Protein AF-A0A7S3L3C6-F1 (afdb_monomer_lite)

Radius of gyration: 17.9 Å; chains: 1; bounding box: 46×31×56 Å

Secondary structure (DSSP, 8-state):
---GGGGGGGT---S-SSTTSHHHHHHHHHHHHHHHHHHHHHHHHHHHTS---TTT-HHHHHHHHHHHHHHHHHHHHHHHHHH-GGGTTTHHHHHHHHHHHHHHHHHHGGGGGGHHHHHHHHH-HHHHTSHIIIIIHHHHHHHHHHHHTTSS-SSSTT--HHHHHHTT---

Foldseek 3Di:
DFQACVVVVVVHDHDHNAFPGPVVVVVQLVVLLVVLLVVLQVVLCVVVVHGDDCVPCVPSNLVSQLRSQLRSQLVSQLVSLVPRPVCPPNSVVSSVVSSVLSNQLSVQLSCLSVQLVVCCVPVNNVRCPDCCNPPVVSVVVSVCSSVCSVVPDDDPVSQDPVSCVVVVHDD

Organism: NCBI:txid265554

pLDDT: mean 76.96, std 12.01, range [41.25, 93.0]

Sequence (171 aa):
MDYGYFNQFLNRPVDQNWWGTRTQHIVGVAAALAVTDHTSQAIFTRALGKPLSFAAHPAAFVAHTFFFIFTGVALYCAHDAAYNPLHEGQRTKVLADNTYSSAVGSCTAWFEPYVAPTVARVAGTAAASSWLGSALLPATLAYSTVKGCGWNDWGKSGLNDHEMRMNGLPK

Structure (mmCIF, N/CA/C/O backbone):
data_AF-A0A7S3L3C6-F1
#
_entry.id   AF-A0A7S3L3C6-F1
#
loop_
_atom_site.group_PDB
_atom_site.id
_atom_site.type_symbol
_atom_site.label_atom_id
_atom_site.label_alt_id
_atom_site.label_comp_id
_atom_site.label_asym_id
_atom_site.label_entity_id
_atom_site.label_seq_id
_atom_site.pdbx_PDB_ins_code
_atom_site.Cartn_x
_atom_site.Cartn_y
_atom_site.Cartn_z
_atom_site.occupancy
_atom_site.B_iso_or_equiv
_atom_site.auth_seq_id
_atom_site.auth_comp_id
_atom_site.auth_asym_id
_atom_site.auth_atom_id
_atom_site.pdbx_PDB_model_num
ATOM 1 N N . MET A 1 1 ? -3.295 -4.885 -19.087 1.00 71.00 1 MET A N 1
ATOM 2 C CA . MET A 1 1 ? -2.506 -4.881 -17.844 1.00 71.00 1 MET A CA 1
ATOM 3 C C . MET A 1 1 ? -1.474 -5.981 -17.921 1.00 71.00 1 MET A C 1
ATOM 5 O O . MET A 1 1 ? -1.807 -7.064 -18.397 1.00 71.00 1 MET A O 1
ATOM 9 N N . ASP A 1 2 ? -0.244 -5.680 -17.528 1.00 78.25 2 ASP A N 1
ATOM 10 C CA . ASP A 1 2 ? 0.879 -6.610 -17.576 1.00 78.25 2 ASP A CA 1
ATOM 11 C C . ASP A 1 2 ? 1.069 -7.297 -16.223 1.00 78.25 2 ASP A C 1
ATOM 13 O O . ASP A 1 2 ? 1.560 -6.685 -15.277 1.00 78.25 2 ASP A O 1
ATOM 17 N N . TYR A 1 3 ? 0.669 -8.564 -16.116 1.00 81.00 3 TYR A N 1
ATOM 18 C CA . TYR A 1 3 ? 0.888 -9.368 -14.911 1.00 81.00 3 TYR A CA 1
ATOM 19 C C . TYR A 1 3 ? 2.210 -10.153 -14.951 1.00 81.00 3 TYR A C 1
ATOM 21 O O . TYR A 1 3 ? 2.430 -11.037 -14.117 1.00 81.00 3 TYR A O 1
ATOM 29 N N . GLY A 1 4 ? 3.100 -9.844 -15.897 1.00 86.06 4 GLY A N 1
ATOM 30 C CA . GLY A 1 4 ? 4.391 -10.500 -16.039 1.00 86.06 4 GLY A CA 1
ATOM 31 C C . GLY A 1 4 ? 4.242 -11.990 -16.295 1.00 86.06 4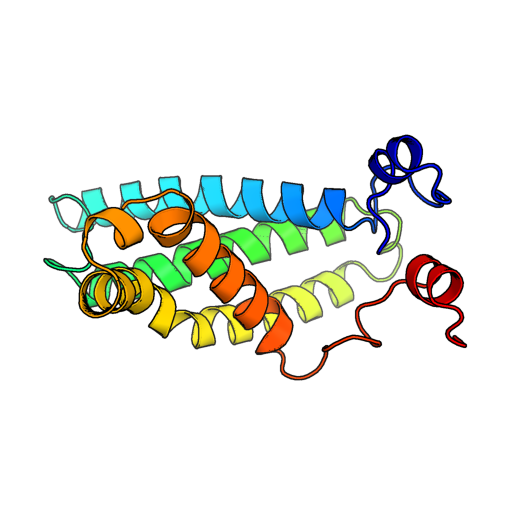 GLY A C 1
ATOM 32 O O . GLY A 1 4 ? 3.478 -12.401 -17.167 1.00 86.06 4 GLY A O 1
ATOM 33 N N . TYR A 1 5 ? 4.911 -12.811 -15.485 1.00 86.56 5 TYR A N 1
ATOM 34 C CA . TYR A 1 5 ? 4.830 -14.272 -15.564 1.00 86.56 5 TYR A CA 1
ATOM 35 C C . TYR A 1 5 ? 3.389 -14.813 -15.682 1.00 86.56 5 TYR A C 1
ATOM 37 O O . TYR A 1 5 ? 3.134 -15.721 -16.470 1.00 86.56 5 TYR A O 1
ATOM 45 N N . PHE A 1 6 ? 2.410 -14.220 -14.984 1.00 85.81 6 PHE A N 1
ATOM 46 C CA . PHE A 1 6 ? 1.029 -14.715 -15.016 1.00 85.81 6 PHE A CA 1
ATOM 47 C C . PHE A 1 6 ? 0.307 -14.512 -16.356 1.00 85.81 6 PHE A C 1
ATOM 49 O O . PHE A 1 6 ? -0.657 -15.225 -16.639 1.00 85.81 6 PHE A O 1
ATOM 56 N N . ASN A 1 7 ? 0.770 -13.593 -17.211 1.00 85.50 7 ASN A N 1
ATOM 57 C CA . ASN A 1 7 ? 0.197 -13.411 -18.547 1.00 85.50 7 ASN A CA 1
ATOM 58 C C . ASN A 1 7 ? 0.360 -14.669 -19.421 1.00 85.50 7 ASN A C 1
ATOM 60 O O . ASN A 1 7 ? -0.473 -14.898 -20.300 1.00 85.50 7 ASN A O 1
ATOM 64 N N . GLN A 1 8 ? 1.360 -15.518 -19.145 1.00 87.31 8 GLN A N 1
ATOM 65 C CA . GLN A 1 8 ? 1.579 -16.780 -19.862 1.00 87.31 8 GLN A CA 1
ATOM 66 C C . GLN A 1 8 ? 0.383 -17.731 -19.719 1.00 87.31 8 GLN A C 1
ATOM 68 O O . GLN A 1 8 ? -0.035 -18.343 -20.697 1.00 87.31 8 GLN A O 1
ATOM 73 N N . PHE A 1 9 ? -0.244 -17.787 -18.538 1.00 88.38 9 PHE A N 1
ATOM 74 C CA . PHE A 1 9 ? -1.418 -18.637 -18.290 1.00 88.38 9 PHE A CA 1
ATOM 75 C C . PHE A 1 9 ? -2.685 -18.162 -19.011 1.00 88.38 9 PHE A C 1
ATOM 77 O O . PHE A 1 9 ? -3.661 -18.901 -19.098 1.00 88.38 9 PHE A O 1
ATOM 84 N N . LEU A 1 10 ? -2.677 -16.930 -19.527 1.00 84.81 10 LEU A N 1
ATOM 85 C CA . LEU A 1 10 ? -3.782 -16.325 -20.271 1.00 84.81 10 LEU A CA 1
ATOM 86 C C . LEU A 1 10 ? -3.485 -1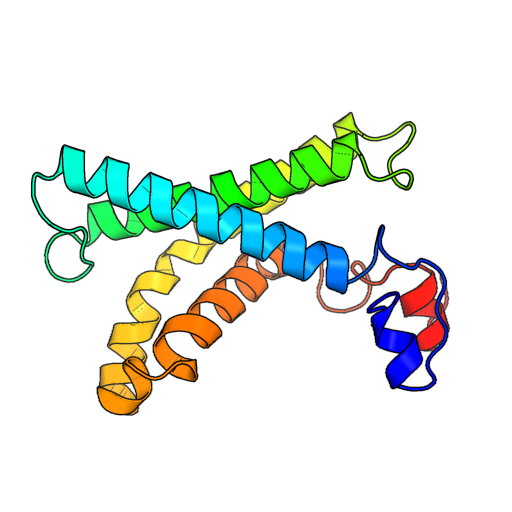6.225 -21.775 1.00 84.81 10 LEU A C 1
ATOM 88 O O . LEU A 1 10 ? -4.230 -15.555 -22.488 1.00 84.81 10 LEU A O 1
ATOM 92 N N . ASN A 1 11 ? -2.392 -16.836 -22.253 1.00 86.75 11 ASN A N 1
ATOM 93 C CA . ASN A 1 11 ? -1.883 -16.680 -23.621 1.00 86.75 11 ASN A CA 1
ATOM 94 C C . ASN A 1 11 ? -1.693 -15.203 -24.028 1.00 86.75 11 ASN A C 1
ATOM 96 O O . ASN A 1 11 ? -1.930 -14.823 -25.176 1.00 86.75 11 ASN A O 1
ATOM 100 N N . ARG A 1 12 ? -1.289 -14.346 -23.079 1.00 81.56 12 ARG A N 1
ATOM 101 C CA . ARG A 1 12 ? -1.027 -12.919 -23.313 1.00 81.56 12 ARG A CA 1
ATOM 102 C C . ARG A 1 12 ? 0.477 -12.650 -23.460 1.00 81.56 12 ARG A C 1
ATOM 104 O O . ARG A 1 12 ? 1.275 -13.341 -22.829 1.00 81.56 12 ARG A O 1
ATOM 111 N N . PRO A 1 13 ? 0.877 -11.616 -24.224 1.00 82.62 13 PRO A N 1
ATOM 112 C CA . PRO A 1 13 ? 2.280 -11.230 -24.356 1.00 82.62 13 PRO A CA 1
ATOM 113 C C . PRO A 1 13 ? 2.939 -10.869 -23.014 1.00 82.62 13 PRO A C 1
ATOM 115 O O . PRO A 1 13 ? 2.343 -10.171 -22.185 1.00 82.62 13 PRO A O 1
ATOM 118 N N . VAL A 1 14 ? 4.195 -11.290 -22.845 1.00 85.19 14 VAL A N 1
ATOM 119 C CA . VAL A 1 14 ? 5.050 -10.986 -21.686 1.00 85.19 14 VAL A CA 1
ATOM 120 C C . VAL A 1 14 ? 6.275 -10.219 -22.168 1.00 85.19 14 VAL A C 1
ATOM 122 O O . VAL A 1 14 ? 6.971 -10.701 -23.056 1.00 85.19 14 VAL A O 1
ATOM 125 N N . ASP A 1 15 ? 6.523 -9.045 -21.589 1.00 81.56 15 ASP A N 1
ATOM 126 C CA . ASP A 1 15 ? 7.738 -8.253 -21.842 1.00 81.56 15 ASP A CA 1
ATOM 127 C C . ASP A 1 15 ? 8.765 -8.493 -20.722 1.00 81.56 15 ASP A C 1
ATOM 129 O O . ASP A 1 15 ? 9.889 -8.931 -20.953 1.00 81.56 15 ASP A O 1
ATOM 133 N N . GLN A 1 16 ? 8.329 -8.320 -19.471 1.00 82.88 16 GLN A N 1
ATOM 134 C CA . GLN A 1 16 ? 9.108 -8.577 -18.259 1.00 82.88 16 GLN A CA 1
ATOM 135 C C . GLN A 1 16 ? 8.432 -9.667 -17.423 1.00 82.88 16 GLN A C 1
ATOM 137 O O . GLN A 1 16 ? 7.214 -9.679 -17.271 1.00 82.88 16 GLN A O 1
ATOM 142 N N . ASN A 1 17 ? 9.209 -10.563 -16.809 1.00 85.69 17 ASN A N 1
ATOM 143 C CA . ASN A 1 17 ? 8.636 -11.604 -15.944 1.00 85.69 17 ASN A CA 1
ATOM 144 C C . ASN A 1 17 ? 8.215 -11.070 -14.563 1.00 85.69 17 ASN A C 1
ATOM 146 O O . ASN A 1 17 ? 7.305 -11.632 -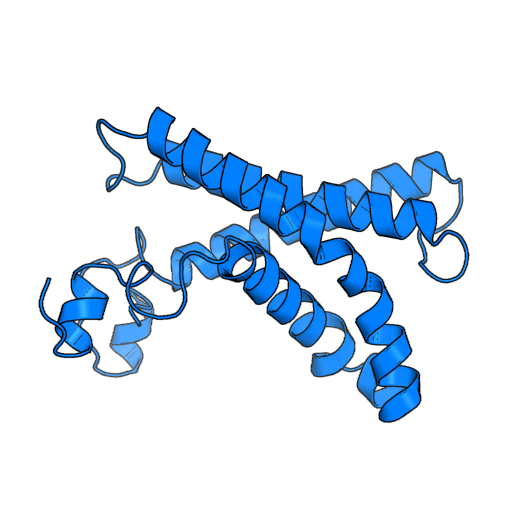13.952 1.00 85.69 17 ASN A O 1
ATOM 150 N N . TRP A 1 18 ? 8.871 -10.010 -14.071 1.00 85.88 18 TRP A N 1
ATOM 151 C CA . TRP A 1 18 ? 8.685 -9.502 -12.707 1.00 85.88 18 TRP A CA 1
ATOM 152 C C . TRP A 1 18 ? 8.728 -7.973 -12.605 1.00 85.88 18 TRP A C 1
ATOM 154 O O . TRP A 1 18 ? 7.726 -7.362 -12.241 1.00 85.88 18 TRP A O 1
ATOM 164 N N . TRP A 1 19 ? 9.854 -7.330 -12.921 1.00 84.44 19 TRP A N 1
ATOM 165 C CA . TRP A 1 19 ? 10.019 -5.886 -12.719 1.00 84.44 19 TRP A CA 1
ATOM 166 C C . TRP A 1 19 ? 9.101 -5.051 -13.615 1.00 84.44 19 TRP A C 1
ATOM 168 O O . TRP A 1 19 ? 8.939 -5.346 -14.795 1.00 84.44 19 TRP A O 1
ATOM 178 N N . GLY A 1 20 ? 8.486 -4.011 -13.042 1.00 76.00 20 GLY A N 1
ATOM 179 C CA . GLY A 1 20 ? 7.547 -3.142 -13.762 1.00 76.00 20 GLY A CA 1
ATOM 180 C C . GLY A 1 20 ? 6.190 -3.785 -14.074 1.00 76.00 20 GLY A C 1
ATOM 181 O O . GLY A 1 20 ? 5.392 -3.194 -14.804 1.00 76.00 20 GLY A O 1
ATOM 182 N N . THR A 1 21 ? 5.918 -4.973 -13.525 1.00 82.25 21 THR A N 1
ATOM 183 C CA . THR A 1 21 ? 4.656 -5.699 -13.717 1.00 82.25 21 THR A CA 1
ATOM 184 C C . THR A 1 21 ? 3.669 -5.401 -12.589 1.00 82.25 21 THR A C 1
ATOM 186 O O . THR A 1 21 ? 4.042 -5.100 -11.451 1.00 82.25 21 THR A O 1
ATOM 189 N N . ARG A 1 22 ? 2.372 -5.562 -12.867 1.00 77.44 22 ARG A N 1
ATOM 190 C CA . ARG A 1 22 ? 1.306 -5.460 -11.858 1.00 77.44 22 ARG A CA 1
ATOM 191 C C . ARG A 1 22 ? 1.474 -6.479 -10.743 1.00 77.44 22 ARG A C 1
ATOM 193 O O . ARG A 1 22 ? 1.151 -6.176 -9.603 1.00 77.44 22 ARG A O 1
ATOM 200 N N . THR A 1 23 ? 1.990 -7.659 -11.060 1.00 80.50 23 THR A N 1
ATOM 201 C CA . THR A 1 23 ? 2.228 -8.719 -10.079 1.00 80.50 23 THR A CA 1
ATOM 202 C C . THR A 1 23 ? 3.267 -8.294 -9.052 1.00 80.50 23 THR A C 1
ATOM 204 O O . THR A 1 23 ? 2.999 -8.381 -7.856 1.00 80.50 23 THR A O 1
ATOM 207 N N . GLN A 1 24 ? 4.415 -7.778 -9.502 1.00 83.25 24 GLN A N 1
ATOM 208 C CA . GLN A 1 24 ? 5.444 -7.258 -8.601 1.00 83.25 24 GLN A CA 1
ATOM 209 C C . GLN A 1 24 ? 4.902 -6.128 -7.731 1.00 83.25 24 GLN A C 1
ATOM 211 O O . GLN A 1 24 ? 5.135 -6.123 -6.523 1.00 83.25 24 GLN A O 1
ATOM 216 N N . HIS A 1 25 ? 4.128 -5.220 -8.323 1.00 77.12 25 HIS A N 1
ATOM 217 C CA . HIS A 1 25 ? 3.514 -4.126 -7.587 1.00 77.12 25 HIS A CA 1
ATOM 218 C C . HIS A 1 25 ? 2.528 -4.617 -6.514 1.00 77.12 25 HIS A C 1
ATOM 220 O O . HIS A 1 25 ? 2.657 -4.250 -5.351 1.00 77.12 25 HIS A O 1
ATOM 226 N N . ILE A 1 26 ? 1.571 -5.478 -6.878 1.00 74.81 26 ILE A N 1
ATOM 227 C CA . ILE A 1 26 ? 0.542 -5.995 -5.961 1.00 74.81 26 ILE A CA 1
ATOM 228 C C . ILE A 1 26 ? 1.185 -6.786 -4.822 1.00 74.81 26 ILE A C 1
ATOM 230 O O . ILE A 1 26 ? 0.904 -6.517 -3.658 1.00 74.81 26 ILE A O 1
ATOM 234 N N . VAL A 1 27 ? 2.060 -7.742 -5.148 1.00 78.69 27 VAL A N 1
ATOM 235 C CA . VAL A 1 27 ? 2.703 -8.599 -4.144 1.00 78.69 27 VAL A CA 1
ATOM 236 C C . VAL A 1 27 ? 3.638 -7.782 -3.257 1.00 78.69 27 VAL A C 1
ATOM 238 O O . VAL A 1 27 ? 3.613 -7.943 -2.040 1.00 78.69 27 VAL A O 1
ATOM 241 N N . GLY A 1 28 ? 4.429 -6.880 -3.843 1.00 79.62 28 GLY A N 1
ATOM 242 C CA . GLY A 1 28 ? 5.371 -6.043 -3.105 1.00 79.62 28 GLY A CA 1
ATOM 243 C C . GLY A 1 28 ? 4.675 -5.097 -2.128 1.00 79.62 28 GLY A C 1
ATOM 244 O O . GLY A 1 28 ? 5.046 -5.050 -0.956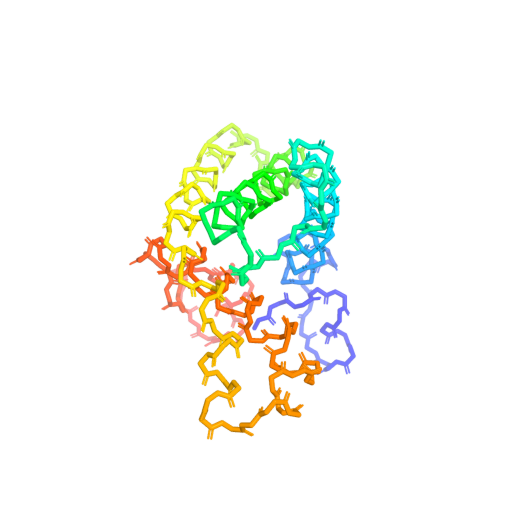 1.00 79.62 28 GLY A O 1
ATOM 245 N N . VAL A 1 29 ? 3.638 -4.389 -2.583 1.00 78.75 29 VAL A N 1
ATOM 246 C CA . VAL A 1 29 ? 2.853 -3.492 -1.724 1.00 78.75 29 VAL A CA 1
ATOM 247 C C . VAL A 1 29 ? 2.116 -4.287 -0.646 1.00 78.75 29 VAL A C 1
ATOM 249 O O . VAL A 1 29 ? 2.191 -3.919 0.522 1.00 78.75 29 VAL A O 1
ATOM 252 N N . ALA A 1 30 ? 1.461 -5.400 -0.994 1.00 76.12 30 ALA A N 1
ATOM 253 C CA . ALA A 1 30 ? 0.736 -6.221 -0.023 1.00 76.12 30 ALA A CA 1
ATOM 254 C C . ALA A 1 30 ? 1.658 -6.791 1.066 1.00 76.12 30 ALA A C 1
ATOM 256 O O . ALA A 1 30 ? 1.309 -6.750 2.243 1.00 76.12 30 ALA A O 1
ATOM 257 N N . ALA A 1 31 ? 2.846 -7.278 0.694 1.00 79.06 31 ALA A N 1
ATOM 258 C CA . ALA A 1 31 ? 3.824 -7.783 1.651 1.00 79.06 31 ALA A CA 1
ATOM 259 C C . ALA A 1 31 ? 4.316 -6.677 2.597 1.00 79.06 31 ALA A C 1
ATOM 261 O O . ALA A 1 31 ? 4.348 -6.878 3.811 1.00 79.06 31 ALA A O 1
ATOM 262 N N . ALA A 1 32 ? 4.656 -5.501 2.059 1.00 82.25 32 ALA A N 1
ATOM 263 C CA . ALA A 1 32 ? 5.110 -4.377 2.869 1.00 82.25 32 ALA A CA 1
ATOM 264 C C . ALA A 1 32 ? 4.012 -3.883 3.824 1.00 82.25 32 ALA A C 1
ATOM 266 O O . ALA A 1 32 ? 4.284 -3.694 5.008 1.00 82.25 32 ALA A O 1
ATOM 267 N N . LEU A 1 33 ? 2.772 -3.757 3.336 1.00 81.25 33 LEU A N 1
ATOM 268 C CA . LEU A 1 33 ? 1.611 -3.380 4.143 1.00 81.25 33 LEU A CA 1
ATOM 269 C C . LEU A 1 33 ? 1.303 -4.404 5.235 1.00 81.25 33 LEU A C 1
ATOM 271 O O . LEU A 1 33 ? 1.037 -4.005 6.359 1.00 81.25 33 LEU A O 1
ATOM 275 N N . ALA A 1 34 ? 1.366 -5.705 4.946 1.00 78.88 34 ALA A N 1
ATOM 276 C CA . ALA A 1 34 ? 1.126 -6.733 5.956 1.00 78.88 34 ALA A CA 1
ATOM 277 C C . ALA A 1 34 ? 2.154 -6.647 7.099 1.00 78.88 34 ALA A C 1
ATOM 279 O O . ALA A 1 34 ? 1.795 -6.700 8.276 1.00 78.88 34 ALA A O 1
ATOM 280 N N . VAL A 1 35 ? 3.437 -6.462 6.767 1.00 84.69 35 VAL A N 1
ATOM 281 C CA . VAL A 1 35 ? 4.503 -6.312 7.770 1.00 84.69 35 VAL A CA 1
ATOM 282 C C . VAL A 1 35 ? 4.304 -5.049 8.607 1.00 84.69 35 VAL A C 1
ATOM 284 O O . VAL A 1 35 ? 4.417 -5.103 9.837 1.00 84.69 35 VAL A O 1
ATOM 287 N N . THR A 1 36 ? 4.013 -3.910 7.975 1.00 88.62 36 THR A N 1
ATOM 288 C CA . THR A 1 36 ? 3.832 -2.649 8.701 1.00 88.62 36 THR A CA 1
ATOM 289 C C . THR A 1 36 ? 2.533 -2.615 9.488 1.00 88.62 36 THR A C 1
ATOM 291 O O . THR A 1 36 ? 2.539 -2.056 10.582 1.00 88.62 36 THR A O 1
ATOM 294 N N . ASP A 1 37 ? 1.458 -3.242 9.006 1.00 84.69 37 ASP A N 1
ATOM 295 C CA . ASP A 1 37 ? 0.194 -3.387 9.732 1.00 84.69 37 ASP A CA 1
ATOM 296 C C . ASP A 1 37 ? 0.420 -4.171 11.027 1.00 84.69 37 ASP A C 1
ATOM 298 O O . ASP A 1 37 ? 0.234 -3.626 12.116 1.00 84.69 37 ASP A O 1
ATOM 302 N N . HIS A 1 38 ? 0.967 -5.388 10.941 1.00 85.81 38 HIS A N 1
ATOM 303 C CA . HIS A 1 38 ? 1.252 -6.207 12.122 1.00 85.81 38 HIS A CA 1
ATOM 304 C C . HIS A 1 38 ? 2.200 -5.517 13.111 1.00 85.81 38 HIS A C 1
ATOM 306 O O . HIS A 1 38 ? 1.974 -5.545 14.325 1.00 85.81 38 HIS A O 1
ATOM 312 N N . THR A 1 39 ? 3.245 -4.859 12.603 1.00 89.31 39 THR A N 1
ATOM 313 C CA . THR A 1 39 ? 4.196 -4.122 13.447 1.00 89.31 39 THR A CA 1
ATOM 314 C C . THR A 1 39 ? 3.513 -2.935 14.128 1.00 89.31 39 THR A C 1
ATOM 316 O O . THR A 1 39 ? 3.679 -2.724 15.330 1.00 89.31 39 THR A O 1
ATOM 319 N N . SER A 1 40 ? 2.699 -2.180 13.390 1.00 89.69 40 SER A N 1
ATOM 320 C CA . SER A 1 40 ? 1.964 -1.030 13.911 1.00 89.69 40 SER A CA 1
ATOM 321 C C . SER A 1 40 ? 0.926 -1.468 14.949 1.00 89.69 40 SER A C 1
ATOM 323 O O . SER A 1 40 ? 0.892 -0.910 16.045 1.00 89.69 40 SER A O 1
ATOM 325 N N . GLN A 1 41 ? 0.155 -2.531 14.697 1.00 87.69 41 GLN A N 1
ATOM 326 C CA . GLN A 1 41 ? -0.779 -3.095 15.678 1.00 87.69 41 GLN A CA 1
ATOM 327 C C . GLN A 1 41 ? -0.077 -3.472 16.987 1.00 87.69 41 GLN A C 1
ATOM 329 O O . GLN A 1 41 ? -0.598 -3.176 18.065 1.00 87.69 41 GLN A O 1
ATOM 334 N N . ALA A 1 42 ? 1.117 -4.071 16.919 1.00 91.00 42 ALA A N 1
ATOM 335 C CA . ALA A 1 42 ? 1.902 -4.413 18.104 1.00 91.00 42 ALA A CA 1
ATOM 336 C C . ALA A 1 42 ? 2.359 -3.164 18.882 1.00 91.00 42 ALA A C 1
ATOM 338 O O . ALA A 1 42 ? 2.228 -3.119 20.108 1.00 91.00 42 ALA A O 1
ATOM 339 N N . ILE A 1 43 ? 2.841 -2.130 18.181 1.00 93.00 43 ILE A N 1
ATOM 340 C CA . ILE A 1 43 ? 3.256 -0.851 18.784 1.00 93.00 43 ILE A CA 1
ATOM 341 C C . ILE A 1 43 ? 2.076 -0.185 19.497 1.00 93.00 43 ILE A C 1
ATOM 343 O O . ILE A 1 43 ? 2.178 0.158 20.677 1.00 93.00 43 ILE A O 1
ATOM 347 N N . PHE A 1 44 ? 0.941 -0.041 18.812 1.00 91.38 44 PHE A N 1
ATOM 348 C CA . PHE A 1 44 ? -0.242 0.612 19.368 1.00 91.38 44 PHE A CA 1
ATOM 349 C C . PHE A 1 44 ? -0.867 -0.197 20.507 1.00 91.38 44 PHE A C 1
ATOM 351 O O . PHE A 1 44 ? -1.231 0.381 21.528 1.00 91.38 44 PHE A O 1
ATOM 358 N N . THR A 1 45 ? -0.926 -1.525 20.395 1.00 90.50 45 THR A N 1
ATOM 359 C CA . THR A 1 45 ? -1.413 -2.393 21.481 1.00 90.50 45 THR A CA 1
ATOM 360 C C . THR A 1 45 ? -0.550 -2.245 22.733 1.00 90.50 45 THR A C 1
ATOM 362 O O . THR A 1 45 ? -1.076 -2.124 23.841 1.00 90.50 45 THR A O 1
ATOM 365 N N . ARG A 1 46 ? 0.779 -2.182 22.571 1.00 92.81 46 ARG A N 1
ATOM 366 C CA . ARG A 1 46 ? 1.704 -1.944 23.684 1.00 92.81 46 ARG A CA 1
ATOM 367 C C . ARG A 1 46 ? 1.526 -0.553 24.295 1.00 92.81 46 ARG A C 1
ATOM 369 O O . ARG A 1 46 ? 1.553 -0.437 25.515 1.00 92.81 46 ARG A O 1
ATOM 376 N N . ALA A 1 47 ? 1.337 0.480 23.474 1.00 92.19 47 ALA A N 1
ATOM 377 C CA . ALA A 1 47 ? 1.161 1.851 23.951 1.00 92.19 47 ALA A CA 1
ATOM 378 C C . ALA A 1 47 ? -0.178 2.058 24.682 1.00 92.19 47 ALA A C 1
ATOM 380 O O . ALA A 1 47 ? -0.238 2.797 25.661 1.00 92.19 47 ALA A O 1
ATOM 381 N N . LEU A 1 48 ? -1.243 1.392 24.227 1.00 91.31 48 LEU A N 1
ATOM 382 C CA . LEU A 1 48 ? -2.586 1.485 24.809 1.00 91.31 48 LEU A CA 1
ATOM 383 C C . LEU A 1 48 ? -2.800 0.541 26.003 1.00 91.31 48 LEU A C 1
ATOM 385 O O . LEU A 1 48 ? -3.769 0.701 26.744 1.00 91.31 48 LEU A O 1
ATOM 389 N N . GLY A 1 49 ? -1.952 -0.481 26.164 1.00 91.56 49 GLY A N 1
ATOM 390 C CA . GLY A 1 49 ? -2.149 -1.556 27.143 1.00 91.56 49 GLY A CA 1
ATOM 391 C C . GLY A 1 49 ? -3.402 -2.407 26.882 1.00 91.56 49 GLY A C 1
ATOM 392 O O . GLY A 1 49 ? -3.838 -3.152 27.758 1.00 91.56 49 GLY A O 1
ATOM 393 N N . LYS A 1 50 ? -4.012 -2.272 25.699 1.00 88.06 50 LYS A N 1
ATOM 394 C CA . LYS A 1 50 ? -5.252 -2.931 25.273 1.00 88.06 50 LYS A CA 1
ATOM 395 C C . LYS A 1 50 ? -5.193 -3.219 23.772 1.00 88.06 50 LYS A C 1
ATOM 397 O O . LYS A 1 50 ? -4.508 -2.485 23.060 1.00 88.06 50 LYS A O 1
ATOM 402 N N . PRO A 1 51 ? -5.937 -4.223 23.273 1.00 88.12 51 PRO A N 1
ATOM 403 C CA . PRO A 1 51 ? -6.044 -4.468 21.841 1.00 88.12 51 PRO A CA 1
ATOM 404 C C . PRO A 1 51 ? -6.504 -3.216 21.090 1.00 88.12 51 PRO A C 1
ATOM 406 O O . PRO A 1 51 ? -7.504 -2.584 21.458 1.00 88.12 51 PRO A O 1
ATOM 409 N N . LEU A 1 52 ? -5.773 -2.867 20.030 1.00 85.69 52 LEU A N 1
ATOM 410 C CA . LEU A 1 52 ? -6.159 -1.783 19.140 1.00 85.69 52 LEU A CA 1
ATOM 411 C C . LEU A 1 52 ? -7.513 -2.115 18.493 1.00 85.69 52 LEU A C 1
ATOM 413 O O . LEU A 1 52 ? -7.690 -3.168 17.888 1.00 85.69 52 LEU A O 1
ATOM 417 N N . SER A 1 53 ? -8.483 -1.215 18.625 1.00 83.44 53 SER A N 1
ATOM 418 C CA . SER A 1 53 ? -9.786 -1.353 17.975 1.00 83.44 53 SER A CA 1
ATOM 419 C C . SER A 1 53 ? -10.383 0.013 17.693 1.00 83.44 53 SER A C 1
ATOM 421 O O . SER A 1 53 ? -10.248 0.941 18.496 1.00 83.44 53 SER A O 1
ATOM 423 N N . PHE A 1 54 ? -11.070 0.123 16.558 1.00 79.81 54 PHE A N 1
ATOM 424 C CA . PHE A 1 54 ? -11.705 1.370 16.153 1.00 79.81 54 PHE A CA 1
ATOM 425 C C . PHE A 1 54 ? -12.794 1.801 17.145 1.00 79.81 54 PHE A C 1
ATOM 427 O O . PHE A 1 54 ? -12.906 2.978 17.467 1.00 79.81 54 PHE A O 1
ATOM 434 N N . ALA A 1 55 ? -13.545 0.841 17.696 1.00 78.44 55 ALA A N 1
ATOM 435 C CA . ALA A 1 55 ? -14.625 1.112 18.641 1.00 78.44 55 ALA A CA 1
ATOM 436 C C . ALA A 1 55 ? -14.135 1.709 19.971 1.00 78.44 55 ALA A C 1
ATOM 438 O O . ALA A 1 55 ? -14.773 2.614 20.503 1.00 78.44 55 ALA A O 1
ATOM 439 N N . ALA A 1 56 ? -13.019 1.212 20.515 1.00 81.69 56 ALA A N 1
ATOM 440 C CA . ALA A 1 56 ? -12.516 1.677 21.807 1.00 81.69 56 ALA A CA 1
ATOM 441 C C . ALA A 1 56 ? -11.524 2.844 21.682 1.00 81.69 56 ALA A C 1
ATOM 443 O O . ALA A 1 56 ? -11.455 3.682 22.579 1.00 81.69 56 ALA A O 1
ATOM 444 N N . HIS A 1 57 ? -10.758 2.912 20.588 1.00 85.00 57 HIS A N 1
ATOM 445 C CA . HIS A 1 57 ? -9.677 3.886 20.412 1.00 85.00 57 HIS A CA 1
ATOM 446 C C . HIS A 1 57 ? -9.662 4.447 18.976 1.00 85.00 57 HIS A C 1
ATOM 448 O O . HIS A 1 57 ? -8.685 4.247 18.252 1.00 85.00 57 HIS A O 1
ATOM 454 N N . PRO A 1 58 ? -10.714 5.163 18.536 1.00 83.31 58 PRO A N 1
ATOM 455 C CA . PRO A 1 58 ? -10.864 5.583 17.139 1.00 83.31 58 PRO A CA 1
ATOM 456 C C . PRO A 1 58 ? -9.702 6.458 16.655 1.00 83.31 58 PRO A C 1
ATOM 458 O O . PRO A 1 58 ? -9.170 6.224 15.576 1.00 83.31 58 PRO A O 1
ATOM 461 N N . ALA A 1 59 ? -9.235 7.406 17.475 1.00 85.25 59 ALA A N 1
ATOM 462 C CA . ALA A 1 59 ? -8.097 8.257 17.122 1.00 85.25 59 ALA A CA 1
ATOM 463 C C . ALA A 1 59 ? -6.795 7.456 16.951 1.00 85.25 59 ALA A C 1
ATOM 465 O O . ALA A 1 59 ? -6.066 7.652 15.981 1.00 85.25 59 ALA A O 1
ATOM 466 N N . ALA A 1 60 ? -6.523 6.515 17.862 1.00 87.25 60 ALA A N 1
ATOM 467 C CA . ALA A 1 60 ? -5.350 5.650 17.769 1.00 87.25 60 ALA A CA 1
ATOM 468 C C . ALA A 1 60 ? -5.439 4.706 16.562 1.00 87.25 60 ALA A C 1
ATOM 470 O O . ALA A 1 60 ? -4.434 4.450 15.912 1.00 87.25 60 ALA A O 1
ATOM 471 N N . PHE A 1 61 ? -6.640 4.230 16.230 1.00 84.62 61 PHE A N 1
ATOM 472 C CA . PHE A 1 61 ? -6.880 3.376 15.070 1.00 84.62 61 PHE A CA 1
ATOM 473 C C . PHE A 1 61 ? -6.688 4.133 13.747 1.00 84.62 61 PHE A C 1
ATOM 475 O O . PHE A 1 61 ? -6.065 3.610 12.827 1.00 84.62 61 PHE A O 1
ATOM 482 N N . VAL A 1 62 ? -7.151 5.385 13.659 1.00 82.75 62 VAL A N 1
ATOM 483 C CA . VAL A 1 62 ? -6.895 6.259 12.501 1.00 82.75 62 VAL A CA 1
ATOM 484 C C . VAL A 1 62 ? -5.399 6.554 12.366 1.00 82.75 62 VAL A C 1
ATOM 486 O O . VAL A 1 62 ? -4.852 6.428 11.273 1.00 82.75 62 VAL A O 1
ATOM 489 N N . ALA A 1 63 ? -4.712 6.875 13.469 1.00 85.69 63 ALA A N 1
ATOM 490 C CA . ALA A 1 63 ? -3.265 7.088 13.458 1.00 85.69 63 ALA A CA 1
ATOM 491 C C . ALA A 1 63 ? -2.514 5.830 12.997 1.00 85.69 63 ALA A C 1
ATOM 493 O O . ALA A 1 63 ? -1.675 5.908 12.104 1.00 85.69 63 ALA A O 1
ATOM 494 N N . HIS A 1 64 ? -2.858 4.666 13.550 1.00 86.56 64 HIS A N 1
ATOM 495 C CA . HIS A 1 64 ? -2.348 3.371 13.108 1.00 86.56 64 HIS A CA 1
ATOM 496 C C . HIS A 1 64 ? -2.530 3.175 11.599 1.00 86.56 64 HIS A C 1
ATOM 498 O O . HIS A 1 64 ? -1.559 2.823 10.929 1.00 86.56 64 HIS A O 1
ATOM 504 N N . THR A 1 65 ? -3.730 3.467 11.083 1.00 80.38 65 THR A N 1
ATOM 505 C CA . THR A 1 65 ? -4.082 3.323 9.663 1.00 80.38 65 THR A CA 1
ATOM 506 C C . THR A 1 65 ? -3.176 4.166 8.777 1.00 80.38 65 THR A C 1
ATOM 508 O O . THR A 1 65 ? -2.552 3.654 7.853 1.00 80.38 65 THR A O 1
ATOM 511 N N . PHE A 1 66 ? -3.009 5.443 9.121 1.00 82.25 66 PHE A N 1
ATOM 512 C CA . PHE A 1 66 ? -2.074 6.314 8.419 1.00 82.25 66 PHE A CA 1
ATOM 513 C C . PHE A 1 66 ? -0.641 5.765 8.453 1.00 82.25 66 PHE A C 1
ATOM 515 O O . PHE A 1 66 ? 0.010 5.663 7.413 1.00 82.25 66 PHE A O 1
ATOM 522 N N . PHE A 1 67 ? -0.151 5.395 9.641 1.00 83.31 67 PHE A N 1
ATOM 523 C CA . PHE A 1 67 ? 1.231 4.954 9.818 1.00 83.31 67 PHE A CA 1
ATOM 524 C C . PHE A 1 67 ? 1.540 3.685 9.032 1.00 83.31 67 PHE A C 1
ATOM 526 O O . PHE A 1 67 ? 2.552 3.643 8.333 1.00 83.31 67 PHE A O 1
ATOM 533 N N . PHE A 1 68 ? 0.698 2.652 9.123 1.00 83.56 68 PHE A N 1
ATOM 534 C CA . PHE A 1 68 ? 1.021 1.389 8.468 1.00 83.56 68 PHE A CA 1
ATOM 535 C C . PHE A 1 68 ? 0.953 1.510 6.943 1.00 83.56 68 PHE A C 1
ATOM 537 O O . PHE A 1 68 ? 1.823 0.950 6.269 1.00 83.56 68 PHE A O 1
ATOM 544 N N . ILE A 1 69 ? -0.014 2.270 6.407 1.00 81.00 69 ILE A N 1
ATOM 545 C CA . ILE A 1 69 ? -0.151 2.499 4.964 1.00 81.00 69 ILE A CA 1
ATOM 546 C C . ILE A 1 69 ? 1.041 3.301 4.457 1.00 81.00 69 ILE A C 1
ATOM 548 O O . ILE A 1 69 ? 1.749 2.841 3.562 1.00 81.00 69 ILE A O 1
ATOM 552 N N . PHE A 1 70 ? 1.319 4.457 5.067 1.00 83.94 70 PHE A N 1
ATOM 553 C CA . PHE A 1 70 ? 2.414 5.314 4.626 1.00 83.94 70 PHE A CA 1
ATOM 554 C C . PHE A 1 70 ? 3.752 4.581 4.683 1.00 83.94 70 PHE A C 1
ATOM 556 O O . PHE A 1 70 ? 4.474 4.534 3.688 1.00 83.94 70 PHE A O 1
ATOM 563 N N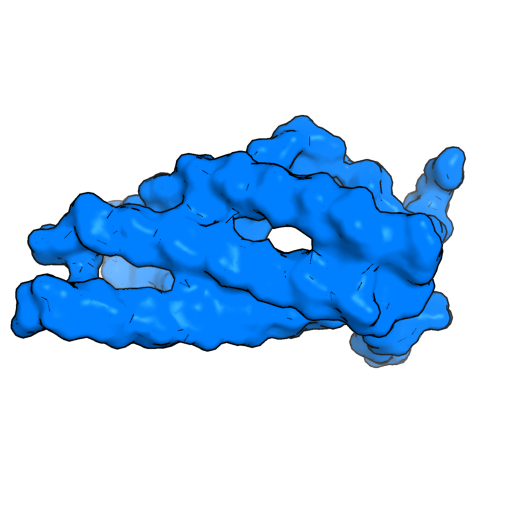 . THR A 1 71 ? 4.078 3.972 5.825 1.00 86.19 71 THR A N 1
ATOM 564 C CA . THR A 1 71 ? 5.348 3.262 5.986 1.00 86.19 71 THR A CA 1
ATOM 565 C C . THR A 1 71 ? 5.430 2.049 5.063 1.00 86.19 71 THR A C 1
ATOM 567 O O . THR A 1 71 ? 6.479 1.830 4.465 1.00 86.19 71 THR A O 1
ATOM 570 N N . GLY A 1 72 ? 4.348 1.285 4.894 1.00 84.19 72 GLY A N 1
ATOM 571 C CA . GLY A 1 72 ? 4.345 0.103 4.030 1.00 84.19 72 GLY A CA 1
ATOM 572 C C . GLY A 1 72 ? 4.570 0.468 2.566 1.00 84.19 72 GLY A C 1
ATOM 573 O O . GLY A 1 72 ? 5.452 -0.091 1.913 1.00 84.19 72 GLY A O 1
ATOM 574 N N . VAL A 1 73 ? 3.846 1.468 2.058 1.00 80.44 73 VAL A N 1
ATOM 575 C CA . VAL A 1 73 ? 4.026 1.925 0.676 1.00 80.44 73 VAL A CA 1
ATOM 576 C C . VAL A 1 73 ? 5.396 2.586 0.496 1.00 80.44 73 VAL A C 1
ATOM 578 O O . VAL A 1 73 ? 6.079 2.276 -0.473 1.00 80.44 73 VAL A O 1
ATOM 581 N N . ALA A 1 74 ? 5.866 3.405 1.443 1.00 85.25 74 ALA A N 1
ATOM 582 C CA . ALA A 1 74 ? 7.195 4.015 1.370 1.00 85.25 74 ALA A CA 1
ATOM 583 C C . ALA A 1 74 ? 8.326 2.969 1.349 1.00 85.25 74 ALA A C 1
ATOM 585 O O . ALA A 1 74 ? 9.269 3.106 0.570 1.00 85.25 74 ALA A O 1
ATOM 586 N N . LEU A 1 75 ? 8.221 1.897 2.147 1.00 86.62 75 LEU A N 1
ATOM 587 C CA . LEU A 1 75 ? 9.166 0.775 2.114 1.00 86.62 75 LEU A CA 1
ATOM 588 C C . LEU A 1 75 ? 9.147 0.063 0.760 1.00 86.62 75 LEU A C 1
ATOM 590 O O . LEU A 1 75 ? 10.210 -0.222 0.208 1.00 86.62 75 LEU A O 1
ATOM 594 N N . TYR A 1 76 ? 7.959 -0.180 0.199 1.00 85.38 76 TYR A N 1
ATOM 595 C CA . TYR A 1 76 ? 7.838 -0.719 -1.153 1.00 85.38 76 TYR A CA 1
ATOM 596 C C . TYR A 1 76 ? 8.492 0.211 -2.185 1.00 85.38 76 TYR A C 1
ATOM 598 O O . TYR A 1 76 ? 9.268 -0.257 -3.011 1.00 85.38 76 TYR A O 1
ATOM 606 N N . CYS A 1 77 ? 8.239 1.520 -2.128 1.00 84.06 77 CYS A N 1
ATOM 607 C CA . CYS A 1 77 ? 8.818 2.493 -3.054 1.00 84.06 77 CYS A CA 1
ATOM 608 C C . CYS A 1 77 ? 10.343 2.570 -2.935 1.00 84.06 77 CYS A C 1
ATOM 610 O O . CYS A 1 77 ? 11.023 2.666 -3.953 1.00 84.06 77 CYS A O 1
ATOM 612 N N . ALA A 1 78 ? 10.884 2.485 -1.717 1.00 85.69 78 ALA A N 1
ATOM 613 C CA . ALA A 1 78 ? 12.321 2.404 -1.472 1.00 85.69 78 ALA A CA 1
ATOM 614 C C . ALA A 1 78 ? 12.924 1.129 -2.066 1.00 85.69 78 ALA A C 1
ATOM 616 O O . ALA A 1 78 ? 13.936 1.195 -2.760 1.00 85.69 78 ALA A O 1
ATOM 617 N N . HIS A 1 79 ? 12.280 -0.018 -1.847 1.00 88.44 79 HIS A N 1
ATOM 618 C CA . HIS A 1 79 ? 12.705 -1.288 -2.422 1.00 88.44 79 HIS A CA 1
ATOM 619 C C . HIS A 1 79 ? 12.635 -1.269 -3.958 1.00 88.44 79 HIS A C 1
ATOM 621 O O . HIS A 1 79 ? 13.601 -1.635 -4.625 1.00 88.44 79 HIS A O 1
ATOM 627 N N . ASP A 1 80 ? 11.523 -0.812 -4.534 1.00 84.44 80 ASP A N 1
ATOM 628 C CA . ASP A 1 80 ? 11.354 -0.703 -5.983 1.00 84.44 80 ASP A CA 1
ATOM 629 C C . ASP A 1 80 ? 12.408 0.234 -6.582 1.00 84.44 80 ASP A C 1
ATOM 631 O O . ASP A 1 80 ? 13.145 -0.173 -7.473 1.00 84.44 80 ASP A O 1
ATOM 635 N N . ALA A 1 81 ? 12.591 1.438 -6.033 1.00 87.00 81 ALA A N 1
ATOM 636 C CA . ALA A 1 81 ? 13.614 2.374 -6.497 1.00 87.00 81 ALA A CA 1
ATOM 637 C C . ALA A 1 81 ? 15.043 1.812 -6.384 1.00 87.00 81 ALA A C 1
ATOM 639 O O . ALA A 1 81 ? 15.880 2.098 -7.239 1.00 87.00 81 ALA A O 1
ATOM 640 N N . ALA A 1 82 ? 15.345 1.026 -5.346 1.00 89.25 82 ALA A N 1
ATOM 641 C CA . ALA A 1 82 ? 16.683 0.490 -5.115 1.00 89.25 82 ALA A CA 1
ATOM 642 C C . ALA A 1 82 ? 17.039 -0.687 -6.035 1.00 89.25 82 ALA A C 1
ATOM 644 O O . ALA A 1 82 ? 18.193 -0.788 -6.461 1.00 89.25 82 ALA A O 1
ATOM 645 N N . TYR A 1 83 ? 16.079 -1.568 -6.330 1.00 91.12 83 TYR A N 1
ATOM 646 C CA . TYR A 1 83 ? 16.354 -2.863 -6.964 1.00 91.12 83 TYR A CA 1
ATOM 647 C C . TYR A 1 83 ? 15.759 -3.032 -8.360 1.00 91.12 83 TYR A C 1
ATOM 649 O O . TYR A 1 83 ? 16.204 -3.919 -9.086 1.00 91.12 83 TYR A O 1
ATOM 657 N N . ASN A 1 84 ? 14.789 -2.207 -8.757 1.00 87.38 84 ASN A N 1
ATOM 658 C CA . ASN A 1 84 ? 14.187 -2.299 -10.079 1.00 87.38 84 ASN A CA 1
ATOM 659 C C . ASN A 1 84 ? 15.145 -1.720 -11.143 1.00 87.38 84 ASN A C 1
ATOM 661 O O . ASN A 1 84 ? 15.446 -0.519 -11.104 1.00 87.38 84 ASN A O 1
ATOM 665 N N . PRO A 1 85 ? 15.610 -2.531 -12.115 1.00 88.00 85 PRO A N 1
ATOM 666 C CA . PRO A 1 85 ? 16.516 -2.067 -13.168 1.00 88.00 85 PRO A CA 1
ATOM 667 C C . PRO A 1 85 ? 15.916 -0.954 -14.036 1.00 88.00 85 PRO A C 1
ATOM 669 O O . PRO A 1 85 ? 16.651 -0.152 -14.603 1.00 88.00 85 PRO A O 1
ATOM 672 N N . LEU A 1 86 ? 14.583 -0.852 -14.104 1.00 84.25 86 LEU A N 1
ATOM 673 C CA . LEU A 1 86 ? 13.888 0.187 -14.873 1.00 84.25 86 LEU A CA 1
ATOM 674 C C . LEU A 1 86 ? 14.130 1.605 -14.330 1.00 84.25 86 LEU A C 1
ATOM 676 O O . LEU A 1 86 ? 13.893 2.575 -15.044 1.00 84.25 86 LEU A O 1
ATOM 680 N N . HIS A 1 87 ? 14.623 1.731 -13.093 1.00 84.88 87 HIS A N 1
ATOM 681 C CA . HIS A 1 87 ? 14.889 3.018 -12.443 1.00 84.88 87 HIS A CA 1
ATOM 682 C C . HIS A 1 87 ? 16.373 3.407 -12.450 1.00 84.88 87 HIS A C 1
ATOM 684 O O . HIS A 1 87 ? 16.764 4.372 -11.782 1.00 84.88 87 HIS A O 1
ATOM 690 N N . GLU A 1 88 ? 17.233 2.669 -13.161 1.00 87.88 88 GLU A N 1
ATOM 691 C CA . GLU A 1 88 ? 18.652 3.013 -13.284 1.00 87.88 88 GLU A CA 1
ATOM 692 C C . GLU A 1 88 ? 18.848 4.450 -13.796 1.00 87.88 88 GLU A C 1
ATOM 694 O O . GLU A 1 88 ? 18.193 4.913 -14.726 1.00 87.88 88 GLU A O 1
ATOM 699 N N . GLY A 1 89 ? 19.718 5.204 -13.118 1.00 88.38 89 GLY A N 1
ATOM 700 C CA . GLY A 1 89 ? 19.949 6.626 -13.395 1.00 88.38 89 GLY A CA 1
ATOM 701 C C . GLY A 1 89 ? 18.902 7.597 -12.828 1.00 88.38 89 GLY A C 1
ATOM 702 O O . GLY A 1 89 ? 19.156 8.799 -12.830 1.00 88.38 89 GLY A O 1
ATOM 703 N N . GLN A 1 90 ? 17.763 7.125 -12.299 1.00 90.25 90 GLN A N 1
ATOM 704 C CA . GLN A 1 90 ? 16.688 7.991 -11.771 1.00 90.25 90 GLN A CA 1
ATOM 705 C C . GLN A 1 90 ? 16.145 7.581 -10.389 1.00 90.25 90 GLN A C 1
ATOM 707 O O . GLN A 1 90 ? 15.178 8.171 -9.908 1.00 90.25 90 GLN A O 1
ATOM 712 N N . ARG A 1 91 ? 16.783 6.619 -9.712 1.00 89.12 91 ARG A N 1
ATOM 713 C CA . ARG A 1 91 ? 16.319 6.019 -8.443 1.00 89.12 91 ARG A CA 1
ATOM 714 C C . ARG A 1 91 ? 15.878 7.036 -7.386 1.00 89.12 91 ARG A C 1
ATOM 716 O O . ARG A 1 91 ? 14.798 6.900 -6.822 1.00 89.12 91 ARG A O 1
ATOM 723 N N . THR A 1 92 ? 16.675 8.077 -7.145 1.00 86.81 92 THR A N 1
ATOM 724 C CA . THR A 1 92 ? 16.366 9.104 -6.133 1.00 86.81 92 THR A CA 1
ATOM 725 C C . THR A 1 92 ? 15.108 9.896 -6.477 1.00 86.81 92 THR A C 1
ATOM 727 O O . THR A 1 92 ? 14.300 10.175 -5.596 1.00 86.81 92 THR A O 1
ATOM 730 N N . LYS A 1 93 ? 14.921 10.229 -7.759 1.00 84.31 93 LYS A N 1
ATOM 731 C CA . LYS A 1 93 ? 13.736 10.946 -8.233 1.00 84.31 93 LYS A CA 1
ATOM 732 C C . LYS A 1 93 ? 12.490 10.073 -8.086 1.00 84.31 93 LYS A C 1
ATOM 734 O O . LYS A 1 93 ? 11.515 10.502 -7.485 1.00 84.31 93 LYS A O 1
ATOM 739 N N . VAL A 1 94 ? 12.571 8.822 -8.543 1.00 80.44 94 VAL A N 1
ATOM 740 C CA . VAL A 1 94 ? 11.481 7.841 -8.431 1.00 80.44 94 VAL A CA 1
ATOM 741 C C . VAL A 1 94 ? 11.084 7.616 -6.973 1.00 80.44 94 VAL A C 1
ATOM 743 O O . VAL A 1 94 ? 9.898 7.585 -6.651 1.00 80.44 94 VAL A O 1
ATOM 746 N N . LEU A 1 95 ? 12.062 7.499 -6.071 1.00 83.88 95 LEU A N 1
ATOM 747 C CA . LEU A 1 95 ? 11.796 7.365 -4.643 1.00 83.88 95 LEU A CA 1
ATOM 748 C C . LEU A 1 95 ? 11.068 8.592 -4.082 1.00 83.88 95 LEU A C 1
ATOM 750 O O . LEU A 1 95 ? 10.087 8.431 -3.355 1.00 83.88 95 LEU A O 1
ATOM 754 N N . ALA A 1 96 ? 11.526 9.799 -4.418 1.00 79.25 96 ALA A N 1
ATOM 755 C CA . ALA A 1 96 ? 10.920 11.040 -3.944 1.00 79.25 96 ALA A CA 1
ATOM 756 C C . ALA A 1 96 ? 9.471 11.192 -4.438 1.00 79.25 96 ALA A C 1
ATOM 758 O O . ALA A 1 96 ? 8.567 11.382 -3.621 1.00 79.25 96 ALA A O 1
ATOM 759 N N . ASP A 1 97 ? 9.243 11.024 -5.742 1.00 77.19 97 ASP A N 1
ATOM 760 C CA . ASP A 1 97 ? 7.927 11.166 -6.376 1.00 77.19 97 ASP A CA 1
ATOM 761 C C . ASP A 1 97 ? 6.922 10.150 -5.809 1.00 77.19 97 ASP A C 1
ATOM 763 O O . ASP A 1 97 ? 5.786 10.491 -5.452 1.00 77.19 97 ASP A O 1
ATOM 767 N N . ASN A 1 98 ? 7.357 8.898 -5.651 1.00 75.62 98 ASN A N 1
ATOM 768 C CA . ASN A 1 98 ? 6.508 7.839 -5.119 1.00 75.62 98 ASN A CA 1
ATOM 769 C C . ASN A 1 98 ? 6.238 8.001 -3.618 1.00 75.62 98 ASN A C 1
ATOM 771 O O . ASN A 1 98 ? 5.112 7.773 -3.174 1.00 75.62 98 ASN A O 1
ATOM 775 N N . THR A 1 99 ? 7.224 8.428 -2.824 1.00 77.44 99 THR A N 1
ATOM 776 C CA . THR A 1 99 ? 7.030 8.666 -1.382 1.00 77.44 99 THR A CA 1
ATOM 777 C C . THR A 1 99 ? 6.087 9.842 -1.143 1.00 77.44 99 THR A C 1
ATOM 779 O O . THR A 1 99 ? 5.199 9.751 -0.297 1.00 77.44 99 THR A O 1
ATOM 782 N N . TYR A 1 100 ? 6.228 10.925 -1.914 1.00 67.56 100 TYR A N 1
ATOM 783 C CA . TYR A 1 100 ? 5.328 12.075 -1.838 1.00 67.56 100 TYR A CA 1
ATOM 784 C C . TYR A 1 100 ? 3.888 11.683 -2.184 1.00 67.56 100 TYR A C 1
ATOM 786 O O . TYR A 1 100 ? 2.967 11.953 -1.412 1.00 67.56 100 TYR A O 1
ATOM 794 N N . SER A 1 101 ? 3.704 10.961 -3.291 1.00 69.31 101 SER A N 1
ATOM 795 C CA . SER A 1 101 ? 2.391 10.442 -3.687 1.00 69.31 101 SER A CA 1
ATOM 796 C C . SER A 1 101 ? 1.795 9.531 -2.608 1.00 69.31 101 SER A C 1
ATOM 798 O O . SER A 1 101 ? 0.612 9.629 -2.293 1.00 69.31 101 SER A O 1
ATOM 800 N N . SER A 1 102 ? 2.629 8.704 -1.970 1.00 68.81 102 SER A N 1
ATOM 801 C CA . SER A 1 102 ? 2.221 7.830 -0.863 1.00 68.81 102 SER A CA 1
ATOM 802 C C . SER A 1 102 ? 1.794 8.612 0.375 1.00 68.81 102 SER A C 1
ATOM 804 O O . SER A 1 102 ? 0.823 8.229 1.024 1.00 68.81 102 SER A O 1
ATOM 806 N N . ALA A 1 103 ? 2.474 9.714 0.701 1.00 67.94 103 ALA A N 1
ATOM 807 C CA . ALA A 1 103 ? 2.095 10.589 1.809 1.00 67.94 103 ALA A CA 1
ATOM 808 C C . ALA A 1 103 ? 0.714 11.214 1.572 1.00 67.94 103 ALA A C 1
ATOM 810 O O . ALA A 1 103 ? -0.157 11.125 2.435 1.00 67.94 103 ALA A O 1
ATOM 811 N N . VAL A 1 104 ? 0.492 11.781 0.380 1.00 67.19 104 VAL A N 1
ATOM 812 C CA . VAL A 1 104 ? -0.802 12.363 -0.014 1.00 67.19 104 VAL A CA 1
ATOM 813 C C . VAL A 1 104 ? -1.904 11.302 0.030 1.00 67.19 104 VAL A C 1
ATOM 815 O O . VAL A 1 104 ? -2.934 11.503 0.671 1.00 67.19 104 VAL A O 1
ATOM 818 N N . GLY A 1 105 ? -1.648 10.140 -0.571 1.00 67.25 105 GLY A N 1
ATOM 819 C CA . GLY A 1 105 ? -2.557 9.000 -0.585 1.00 67.25 105 GLY A CA 1
ATOM 820 C C . GLY A 1 105 ? -2.937 8.493 0.808 1.00 67.25 105 GLY A C 1
ATOM 821 O O . GLY A 1 105 ? -4.114 8.303 1.116 1.00 67.25 105 GLY A O 1
ATOM 822 N N . SER A 1 106 ? -1.951 8.340 1.690 1.00 69.50 106 SER A N 1
ATOM 823 C CA . SER A 1 106 ? -2.168 7.874 3.066 1.00 69.50 106 SER A CA 1
ATOM 824 C C . SER A 1 106 ? -2.961 8.891 3.888 1.00 69.50 106 SER A C 1
ATOM 826 O O . SER A 1 106 ? -3.824 8.509 4.675 1.00 69.50 106 SER A O 1
ATOM 828 N N . CYS A 1 107 ? -2.742 10.193 3.671 1.00 67.19 107 CYS A N 1
ATOM 829 C CA . CYS A 1 107 ? -3.546 11.248 4.293 1.00 67.19 107 CYS A CA 1
ATOM 830 C C . CYS A 1 107 ? -5.019 11.183 3.872 1.00 67.19 107 CYS A C 1
ATOM 832 O O . CYS A 1 107 ? -5.886 11.588 4.639 1.00 67.19 107 CYS A O 1
ATOM 834 N N . THR A 1 108 ? -5.319 10.675 2.675 1.00 65.44 108 THR A N 1
ATOM 835 C CA . THR A 1 108 ? -6.695 10.515 2.184 1.00 65.44 108 THR A CA 1
ATOM 836 C C . THR A 1 108 ? -7.353 9.196 2.593 1.00 65.44 108 THR A C 1
ATOM 838 O O . THR A 1 108 ? -8.572 9.105 2.524 1.00 65.44 108 THR A O 1
ATOM 841 N N . ALA A 1 109 ? -6.592 8.219 3.096 1.00 67.62 109 ALA A N 1
ATOM 842 C CA . ALA A 1 109 ? -7.072 6.916 3.580 1.00 67.62 109 ALA A CA 1
ATOM 843 C C . ALA A 1 109 ? -7.738 6.959 4.973 1.00 67.62 109 ALA A C 1
ATOM 845 O O . ALA A 1 109 ? -8.165 5.937 5.509 1.00 67.62 109 ALA A O 1
ATOM 846 N N . TRP A 1 110 ? -7.876 8.144 5.580 1.00 68.44 110 TRP A N 1
ATOM 847 C CA . TRP A 1 110 ? -8.444 8.325 6.924 1.00 68.44 110 TRP A CA 1
ATOM 848 C C . TRP A 1 110 ? -9.872 7.776 7.085 1.00 68.44 110 TRP A C 1
ATOM 850 O O . TRP A 1 110 ? -10.305 7.522 8.210 1.00 68.44 110 TRP A O 1
ATOM 860 N N . PHE A 1 111 ? -10.609 7.608 5.982 1.00 70.94 111 PHE A N 1
ATOM 861 C CA . PHE A 1 111 ? -11.977 7.094 5.985 1.00 70.94 111 PHE A CA 1
ATOM 862 C C . PHE A 1 111 ? -12.050 5.556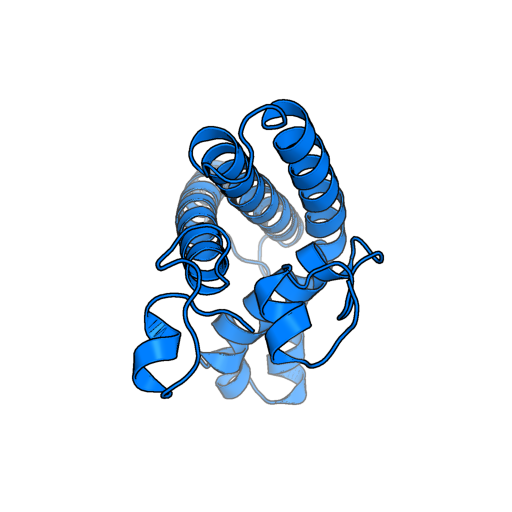 5.980 1.00 70.94 111 PHE A C 1
ATOM 864 O O . PHE A 1 111 ? -13.114 5.002 6.259 1.00 70.94 111 PHE A O 1
ATOM 871 N N . GLU A 1 112 ? -10.956 4.846 5.689 1.00 70.75 112 GLU A N 1
ATOM 872 C CA . GLU A 1 112 ? -10.944 3.377 5.617 1.00 70.75 112 GLU A CA 1
ATOM 873 C C . GLU A 1 112 ? -11.443 2.680 6.888 1.00 70.75 112 GLU A C 1
ATOM 875 O O . GLU A 1 112 ? -12.241 1.745 6.768 1.00 70.75 112 GLU A O 1
ATOM 880 N N . PRO A 1 113 ? -11.105 3.153 8.106 1.00 72.56 113 PRO A N 1
ATOM 881 C CA . PRO A 1 113 ? -11.629 2.564 9.336 1.00 72.56 113 PRO A CA 1
ATOM 882 C C . PRO A 1 113 ? -13.159 2.610 9.449 1.00 72.56 113 PRO A C 1
ATOM 884 O O . PRO A 1 113 ? -13.750 1.830 10.195 1.00 72.56 113 PRO A O 1
ATOM 887 N N . TYR A 1 114 ? -13.819 3.500 8.701 1.00 75.31 114 TYR A N 1
ATOM 888 C CA . TYR A 1 114 ? -15.273 3.659 8.700 1.00 75.31 114 TYR A CA 1
ATOM 889 C C . TYR A 1 114 ? -15.978 2.730 7.703 1.00 75.31 114 TYR A C 1
ATOM 891 O O . TYR A 1 114 ? -17.202 2.575 7.778 1.00 75.31 114 TYR A O 1
ATOM 899 N N . VAL A 1 115 ? -15.243 2.071 6.801 1.00 76.12 115 VAL A N 1
ATOM 900 C CA . VAL A 1 115 ? -15.815 1.197 5.764 1.00 76.12 115 VAL A CA 1
ATOM 901 C C . VAL A 1 115 ? -16.491 -0.016 6.389 1.00 76.12 115 VAL A C 1
ATOM 903 O O . VAL A 1 115 ? -17.674 -0.237 6.144 1.00 76.12 115 VAL A O 1
ATOM 906 N N . ALA A 1 116 ? -15.798 -0.767 7.249 1.00 75.06 116 ALA A N 1
ATOM 907 C CA . ALA A 1 116 ? -16.377 -1.952 7.885 1.00 75.06 116 ALA A CA 1
ATOM 908 C C . ALA A 1 116 ? -17.620 -1.626 8.748 1.00 75.06 116 ALA A C 1
ATOM 910 O O . ALA A 1 116 ? -18.639 -2.300 8.577 1.00 75.06 116 ALA A O 1
ATOM 911 N N . PRO A 1 117 ? -17.627 -0.566 9.588 1.00 77.81 117 PRO A N 1
ATOM 912 C CA . PRO A 1 117 ? -18.845 -0.094 10.254 1.00 77.81 117 PRO A CA 1
ATOM 913 C C . PRO A 1 117 ? -19.982 0.278 9.289 1.00 77.81 117 PRO A C 1
ATOM 915 O O . PRO A 1 117 ? -21.145 -0.028 9.555 1.00 77.81 117 PRO A O 1
ATOM 918 N N . THR A 1 118 ? -19.666 0.912 8.156 1.00 81.75 118 THR A N 1
ATOM 919 C CA . THR A 1 118 ? -20.664 1.301 7.146 1.00 81.75 118 THR A CA 1
ATOM 920 C C . THR A 1 118 ? -21.256 0.077 6.448 1.00 81.75 118 THR A C 1
ATOM 922 O O . THR A 1 118 ? -22.477 -0.043 6.351 1.00 81.75 118 THR A O 1
ATOM 925 N N . VAL A 1 119 ? -20.419 -0.877 6.033 1.00 80.00 119 VAL A N 1
ATOM 926 C CA . VAL A 1 119 ? -20.861 -2.152 5.449 1.00 80.00 119 VAL A CA 1
ATOM 927 C C . VAL A 1 119 ? -21.707 -2.929 6.453 1.00 80.00 119 VAL A C 1
ATOM 929 O O . VAL A 1 119 ? -22.764 -3.431 6.086 1.00 80.00 119 VAL A O 1
ATOM 932 N N . ALA A 1 120 ? -21.314 -2.961 7.730 1.00 83.50 120 ALA A N 1
ATOM 933 C CA . ALA A 1 120 ? -22.090 -3.626 8.774 1.00 83.50 120 ALA A CA 1
ATOM 934 C C . ALA A 1 120 ? -23.490 -3.015 8.925 1.00 83.50 120 ALA A C 1
ATOM 936 O O . ALA A 1 120 ? -24.460 -3.741 9.130 1.00 83.50 120 ALA A O 1
ATOM 937 N N . ARG A 1 121 ? -23.604 -1.689 8.781 1.00 85.31 121 ARG A N 1
ATOM 938 C CA . ARG A 1 121 ? -24.878 -0.967 8.866 1.00 85.31 121 ARG A CA 1
ATOM 939 C C . ARG A 1 121 ? -25.783 -1.188 7.652 1.00 85.31 121 ARG A C 1
ATOM 941 O O . ARG A 1 121 ? -26.997 -1.211 7.818 1.00 85.31 121 ARG A O 1
ATOM 948 N N . VAL A 1 122 ? -25.214 -1.311 6.453 1.00 86.38 122 VAL A N 1
ATOM 949 C CA . VAL A 1 122 ? -25.980 -1.386 5.193 1.00 86.38 122 VAL A CA 1
ATOM 950 C C . VAL A 1 122 ? -26.265 -2.828 4.770 1.00 86.38 122 VAL A C 1
ATOM 952 O O . VAL A 1 122 ? -27.372 -3.135 4.344 1.00 86.38 122 VAL A O 1
ATOM 955 N N . ALA A 1 123 ? -25.274 -3.709 4.888 1.00 85.94 123 ALA A N 1
ATOM 956 C CA . ALA A 1 123 ? -25.309 -5.086 4.392 1.00 85.94 123 ALA A CA 1
ATOM 957 C C . ALA A 1 123 ? -25.250 -6.141 5.515 1.00 85.94 123 ALA A C 1
ATOM 959 O O . ALA A 1 123 ? -25.256 -7.341 5.242 1.00 85.94 123 ALA A O 1
ATOM 960 N N . GLY A 1 124 ? -25.206 -5.708 6.778 1.00 86.38 124 GLY A N 1
ATOM 961 C CA . GLY A 1 124 ? -25.162 -6.582 7.947 1.00 86.38 124 GLY A CA 1
ATOM 962 C C . GLY A 1 124 ? -23.746 -6.984 8.369 1.00 86.38 124 GLY A C 1
ATOM 963 O O . GLY A 1 124 ? -22.780 -6.930 7.603 1.00 86.38 124 GLY A O 1
ATOM 964 N N . THR A 1 125 ? -23.621 -7.416 9.625 1.00 85.44 125 THR A N 1
ATOM 965 C CA . THR A 1 125 ? -22.338 -7.788 10.244 1.00 85.44 125 THR A CA 1
ATOM 966 C C . THR A 1 125 ? -21.652 -8.949 9.531 1.00 85.44 125 THR A C 1
ATOM 968 O O . THR A 1 125 ? -20.436 -8.918 9.393 1.00 85.44 125 THR A O 1
ATOM 971 N N . ALA A 1 126 ? -22.415 -9.916 9.010 1.00 84.69 126 ALA A N 1
ATOM 972 C CA . ALA A 1 126 ? -21.882 -11.055 8.260 1.00 84.69 126 ALA A CA 1
ATOM 973 C C . ALA A 1 126 ? -21.163 -10.632 6.966 1.00 84.69 126 ALA A C 1
ATOM 975 O O . ALA A 1 126 ? -20.111 -11.177 6.631 1.00 84.69 126 ALA A O 1
ATOM 976 N N . ALA A 1 127 ? -21.698 -9.635 6.253 1.00 81.69 127 ALA A N 1
ATOM 977 C CA . ALA A 1 127 ? -21.053 -9.083 5.066 1.00 81.69 127 ALA A CA 1
ATOM 978 C C . ALA A 1 127 ? -19.788 -8.303 5.444 1.00 81.69 127 ALA A C 1
ATOM 980 O O . ALA A 1 127 ? -18.750 -8.471 4.803 1.00 81.69 127 ALA A O 1
ATOM 981 N N . ALA A 1 128 ? -19.846 -7.511 6.519 1.00 77.19 128 ALA A N 1
ATOM 982 C CA . ALA A 1 128 ? -18.695 -6.765 7.016 1.00 77.19 128 ALA A CA 1
ATOM 983 C C . ALA A 1 128 ? -17.552 -7.681 7.466 1.00 77.19 128 ALA A C 1
ATOM 985 O O . ALA A 1 128 ? -16.409 -7.399 7.130 1.00 77.19 128 ALA A O 1
ATOM 986 N N . SER A 1 129 ? -17.851 -8.789 8.154 1.00 76.94 129 SER A N 1
ATOM 987 C CA . SER A 1 129 ? -16.868 -9.776 8.629 1.00 76.94 129 SER A CA 1
ATOM 988 C C . SER A 1 129 ? -16.398 -10.763 7.556 1.00 76.94 129 SER A C 1
ATOM 990 O O . SER A 1 129 ? -15.550 -11.611 7.825 1.00 76.94 129 SER A O 1
ATOM 992 N N . SER A 1 130 ? -16.978 -10.719 6.355 1.00 75.50 130 SER A N 1
ATOM 993 C CA . SER A 1 130 ? -16.534 -11.557 5.241 1.00 75.50 130 SER A CA 1
ATOM 994 C C . SER A 1 130 ? -15.179 -11.085 4.711 1.00 75.50 130 SER A C 1
ATOM 996 O O . SER A 1 130 ? -14.817 -9.920 4.864 1.00 75.50 130 SER A O 1
ATOM 998 N N . TRP A 1 131 ? -14.459 -11.956 3.998 1.00 67.94 131 TRP A N 1
ATOM 999 C CA . TRP A 1 131 ? -13.244 -11.574 3.264 1.00 67.94 131 TRP A CA 1
ATOM 1000 C C . TRP A 1 131 ? -13.457 -10.325 2.391 1.00 67.94 131 TRP A C 1
ATOM 1002 O O . TRP A 1 131 ? -12.610 -9.433 2.346 1.00 67.94 131 TRP A O 1
ATOM 1012 N N . LEU A 1 132 ? -14.614 -10.241 1.724 1.00 64.75 132 LEU A N 1
ATOM 1013 C CA . LEU A 1 132 ? -14.955 -9.124 0.847 1.00 64.75 132 LEU A CA 1
ATOM 1014 C C . LEU A 1 132 ? -15.069 -7.807 1.634 1.00 64.75 132 LEU A C 1
ATOM 1016 O O . LEU A 1 132 ? -14.498 -6.801 1.223 1.00 64.75 132 LEU A O 1
ATOM 1020 N N . GLY A 1 133 ? -15.766 -7.828 2.774 1.00 65.12 133 GLY A N 1
ATOM 1021 C CA . GLY A 1 133 ? -16.012 -6.649 3.610 1.00 65.12 133 GLY A CA 1
ATOM 1022 C C . GLY A 1 133 ? -14.839 -6.230 4.496 1.00 65.12 133 GLY A C 1
ATOM 1023 O O . GLY A 1 133 ? -14.608 -5.036 4.667 1.00 65.12 133 GLY A O 1
ATOM 1024 N N . SER A 1 134 ? -14.097 -7.198 5.039 1.00 59.44 134 SER A N 1
ATOM 1025 C CA . SER A 1 134 ? -13.031 -6.967 6.024 1.00 59.44 134 SER A CA 1
ATOM 1026 C C . SER A 1 134 ? -11.649 -6.783 5.407 1.00 59.44 134 SER A C 1
ATOM 1028 O O . SER A 1 134 ? -10.849 -6.038 5.959 1.00 59.44 134 SER A O 1
ATOM 1030 N N . ALA A 1 135 ? -11.348 -7.455 4.291 1.00 58.91 135 ALA A N 1
ATOM 1031 C CA . ALA A 1 135 ? -10.006 -7.450 3.704 1.00 58.91 135 ALA A CA 1
ATOM 1032 C C . ALA A 1 135 ? -9.981 -6.771 2.333 1.00 58.91 135 ALA A C 1
ATOM 1034 O O . ALA A 1 135 ? -9.153 -5.898 2.083 1.00 58.91 135 ALA A O 1
ATOM 1035 N N . LEU A 1 136 ? -10.903 -7.144 1.440 1.00 60.56 136 LEU A N 1
ATOM 1036 C CA . LEU A 1 136 ? -10.826 -6.714 0.047 1.00 60.56 136 LEU A CA 1
ATOM 1037 C C . LEU A 1 136 ? -11.267 -5.259 -0.146 1.00 60.56 136 LEU A C 1
ATOM 1039 O O . LEU A 1 136 ? -10.581 -4.516 -0.840 1.00 60.56 136 LEU A O 1
ATOM 1043 N N . LEU A 1 137 ? -12.381 -4.834 0.461 1.00 64.25 137 LEU A N 1
ATOM 1044 C CA . LEU A 1 137 ? -12.891 -3.467 0.305 1.00 64.25 137 LEU A CA 1
ATOM 1045 C C . LEU A 1 137 ? -11.950 -2.405 0.898 1.00 64.25 137 LEU A C 1
ATOM 1047 O O . LEU A 1 137 ? -11.608 -1.488 0.153 1.00 64.25 137 LEU A O 1
ATOM 1051 N N . PRO A 1 138 ? -11.467 -2.513 2.154 1.00 64.88 138 PRO A N 1
ATOM 1052 C CA . PRO A 1 138 ? -10.499 -1.557 2.689 1.00 64.88 138 PRO A CA 1
ATOM 1053 C C . PRO A 1 138 ? -9.201 -1.525 1.880 1.00 64.88 138 PRO A C 1
ATOM 1055 O O . PRO A 1 138 ? -8.784 -0.450 1.484 1.00 64.88 138 PRO A O 1
ATOM 1058 N N . ALA A 1 139 ? -8.618 -2.676 1.520 1.00 61.50 139 ALA A N 1
ATOM 1059 C CA . ALA A 1 139 ? -7.384 -2.708 0.729 1.00 61.50 139 ALA A CA 1
ATOM 1060 C C . ALA A 1 139 ? -7.571 -2.165 -0.698 1.00 61.50 139 ALA A C 1
ATOM 1062 O O . ALA A 1 139 ? -6.686 -1.501 -1.236 1.00 61.50 139 ALA A O 1
ATOM 1063 N N . THR A 1 140 ? -8.726 -2.418 -1.321 1.00 60.97 140 THR A N 1
ATOM 1064 C CA . THR A 1 140 ? -9.052 -1.867 -2.644 1.00 60.97 140 THR A CA 1
ATOM 1065 C C . THR A 1 140 ? -9.266 -0.364 -2.558 1.00 60.97 140 THR A C 1
ATOM 1067 O O . THR A 1 140 ? -8.820 0.353 -3.448 1.00 60.97 140 THR A O 1
ATOM 1070 N N . LEU A 1 141 ? -9.906 0.133 -1.498 1.00 62.59 141 LEU A N 1
ATOM 1071 C CA . LEU A 1 141 ? -10.066 1.564 -1.260 1.00 62.59 141 LEU A CA 1
ATOM 1072 C C . LEU A 1 141 ? -8.719 2.213 -0.955 1.00 62.59 141 LEU A C 1
ATOM 1074 O O . LEU A 1 141 ? -8.396 3.176 -1.629 1.00 62.59 141 LEU A O 1
ATOM 1078 N N . ALA A 1 142 ? -7.881 1.624 -0.103 1.00 63.56 142 ALA A N 1
ATOM 1079 C CA . ALA A 1 142 ? -6.506 2.059 0.135 1.00 63.56 142 ALA A CA 1
ATOM 1080 C C . ALA A 1 142 ? -5.703 2.132 -1.146 1.00 63.56 142 ALA A C 1
ATOM 1082 O O . ALA A 1 142 ? -5.050 3.129 -1.421 1.00 63.56 142 ALA A O 1
ATOM 1083 N N . TYR A 1 143 ? -5.803 1.111 -1.989 1.00 60.00 143 TYR A N 1
ATOM 1084 C CA . TYR A 1 143 ? -5.178 1.127 -3.297 1.00 60.00 143 TYR A CA 1
ATOM 1085 C C . TYR A 1 143 ? -5.742 2.250 -4.177 1.00 60.00 143 TYR A C 1
ATOM 1087 O O . TYR A 1 143 ? -4.980 3.031 -4.738 1.00 60.00 143 TYR A O 1
ATOM 1095 N N . SER A 1 144 ? -7.067 2.381 -4.261 1.00 58.62 144 SER A N 1
ATOM 1096 C CA . SER A 1 144 ? -7.763 3.408 -5.052 1.00 58.62 144 SER A CA 1
ATOM 1097 C C . SER A 1 144 ? -7.495 4.821 -4.547 1.00 58.62 144 SER A C 1
ATOM 1099 O O . SER A 1 144 ? -7.509 5.764 -5.323 1.00 58.62 144 SER A O 1
ATOM 1101 N N . THR A 1 145 ? -7.233 4.981 -3.260 1.00 58.22 145 THR A N 1
ATOM 1102 C CA . THR A 1 145 ? -6.991 6.248 -2.584 1.00 58.22 145 THR A CA 1
ATOM 1103 C C . THR A 1 145 ? -5.508 6.587 -2.629 1.00 58.22 145 THR A C 1
ATOM 1105 O O . THR A 1 145 ? -5.141 7.689 -2.996 1.00 58.22 145 THR A O 1
ATOM 1108 N N . VAL A 1 146 ? -4.605 5.637 -2.420 1.00 55.62 146 VAL A N 1
ATOM 1109 C CA . VAL A 1 146 ? -3.167 5.888 -2.559 1.00 55.62 146 VAL A CA 1
ATOM 1110 C C . VAL A 1 146 ? -2.767 6.092 -4.020 1.00 55.62 146 VAL A C 1
ATOM 1112 O O . VAL A 1 146 ? -2.005 7.005 -4.326 1.00 55.62 146 VAL A O 1
ATOM 1115 N N . LYS A 1 147 ? -3.317 5.299 -4.946 1.00 52.41 147 LYS A N 1
ATOM 1116 C CA . LYS A 1 147 ? -3.072 5.474 -6.386 1.00 52.41 147 LYS A CA 1
ATOM 1117 C C . LYS A 1 147 ? -3.946 6.564 -6.996 1.00 52.41 147 LYS A C 1
ATOM 1119 O O . LYS A 1 147 ? -3.455 7.339 -7.809 1.00 52.41 147 LYS A O 1
ATOM 1124 N N . GLY A 1 148 ? -5.218 6.642 -6.613 1.00 46.72 148 GLY A N 1
ATOM 1125 C CA . GLY A 1 148 ? -6.185 7.566 -7.206 1.00 46.72 148 GLY A CA 1
ATOM 1126 C C . GLY A 1 148 ? -6.321 8.912 -6.494 1.00 46.72 148 GLY A C 1
ATOM 1127 O O . GLY A 1 148 ? -6.673 9.873 -7.170 1.00 46.72 148 GLY A O 1
ATOM 1128 N N . CYS A 1 149 ? -5.983 9.056 -5.205 1.00 41.25 149 CYS A N 1
ATOM 1129 C CA . CYS A 1 149 ? -5.899 10.364 -4.529 1.00 41.25 149 CYS A CA 1
ATOM 1130 C C . CYS A 1 149 ? -4.536 11.056 -4.662 1.00 41.25 149 CYS A C 1
ATOM 1132 O O . CYS A 1 149 ? -4.364 12.166 -4.167 1.00 41.25 149 CYS A O 1
ATOM 1134 N N . GLY A 1 150 ? -3.622 10.501 -5.460 1.00 44.53 150 GLY A N 1
ATOM 1135 C CA . GLY A 1 150 ? -2.704 11.348 -6.220 1.00 44.53 150 GLY A CA 1
ATOM 1136 C C . GLY A 1 150 ? -3.421 12.209 -7.278 1.00 44.53 150 GLY A C 1
ATOM 1137 O O . GLY A 1 150 ? -2.767 13.059 -7.870 1.00 44.53 150 GLY A O 1
ATOM 1138 N N . TRP A 1 151 ? -4.722 11.971 -7.552 1.00 42.28 151 TRP A N 1
ATOM 1139 C CA . TRP A 1 151 ? -5.612 12.654 -8.520 1.00 42.28 151 TRP A CA 1
ATOM 1140 C C . TRP A 1 151 ? -5.028 12.875 -9.934 1.00 42.28 151 TRP A C 1
ATOM 1142 O O . TRP A 1 151 ? -5.615 13.590 -10.738 1.00 42.28 151 TRP A O 1
ATOM 1152 N N . ASN A 1 152 ? -3.913 12.218 -10.268 1.00 42.91 152 ASN A N 1
ATOM 1153 C CA . ASN A 1 152 ? -3.150 12.420 -11.506 1.00 42.91 152 ASN A CA 1
ATOM 1154 C C . ASN A 1 152 ? -3.085 11.176 -12.408 1.00 42.91 152 ASN A C 1
ATOM 1156 O O . ASN A 1 152 ? -2.492 11.229 -13.487 1.00 42.91 152 ASN A O 1
ATOM 1160 N N . ASP A 1 153 ? -3.658 10.043 -11.994 1.00 50.91 153 ASP A N 1
ATOM 1161 C CA . ASP A 1 153 ? -3.532 8.804 -12.762 1.00 50.91 153 ASP A CA 1
ATOM 1162 C C . ASP A 1 153 ? -4.751 7.889 -12.640 1.00 50.91 153 ASP A C 1
ATOM 1164 O O . ASP A 1 153 ? -4.853 7.041 -11.754 1.00 50.91 153 ASP A O 1
ATOM 1168 N N . TRP A 1 154 ? -5.676 8.071 -13.582 1.00 41.84 154 TRP A N 1
ATOM 1169 C CA . TRP A 1 154 ? -6.738 7.120 -13.887 1.00 41.84 154 TRP A CA 1
ATOM 1170 C C . TRP A 1 154 ? -6.664 6.758 -15.375 1.00 41.84 154 TRP A C 1
ATOM 1172 O O . TRP A 1 154 ? -7.290 7.382 -16.228 1.00 41.84 154 TRP A O 1
ATOM 1182 N N . GLY A 1 155 ? -5.879 5.727 -15.693 1.00 50.03 155 GLY A N 1
ATOM 1183 C CA . GLY A 1 155 ? -6.107 4.894 -16.880 1.00 50.03 155 GLY A CA 1
ATOM 1184 C C . GLY A 1 155 ? -5.178 5.088 -18.083 1.00 50.03 155 GLY A C 1
ATOM 1185 O O . GLY A 1 155 ? -5.197 4.226 -18.958 1.00 50.03 155 GLY A O 1
ATOM 1186 N N . LYS A 1 156 ? -4.339 6.136 -18.134 1.00 47.22 156 LYS A N 1
ATOM 1187 C CA . LYS A 1 156 ? -3.312 6.302 -19.192 1.00 47.22 156 LYS A CA 1
ATOM 1188 C C . LYS A 1 156 ? -1.899 6.563 -18.667 1.00 47.22 156 LYS A C 1
ATOM 1190 O O . LYS A 1 156 ? -0.979 5.925 -19.161 1.00 47.22 156 LYS A O 1
ATOM 1195 N N . SER A 1 157 ? -1.718 7.444 -17.680 1.00 46.94 157 SER A N 1
ATOM 1196 C CA . SER A 1 157 ? -0.396 7.776 -17.109 1.00 46.94 157 SER A CA 1
ATOM 1197 C C . SER A 1 157 ? 0.222 6.632 -16.296 1.00 46.94 157 SER A C 1
ATOM 1199 O O . SER A 1 157 ? 1.437 6.576 -16.143 1.00 46.94 157 SER A O 1
ATOM 1201 N N . GLY A 1 158 ? -0.598 5.701 -15.816 1.00 53.28 158 GLY A N 1
ATOM 1202 C CA . GLY A 1 158 ? -0.168 4.523 -15.071 1.00 53.28 158 GLY A CA 1
ATOM 1203 C C . GLY A 1 158 ? 0.045 3.278 -15.910 1.00 53.28 158 GLY A C 1
ATOM 1204 O O . GLY A 1 158 ? 0.305 2.225 -15.324 1.00 53.28 158 GLY A O 1
ATOM 1205 N N . LEU A 1 159 ? -0.134 3.359 -17.232 1.00 61.38 159 LEU A N 1
ATOM 1206 C CA . LEU A 1 159 ? 0.169 2.261 -18.142 1.00 61.38 159 LEU A CA 1
ATOM 1207 C C . LEU A 1 159 ? 1.648 2.322 -18.512 1.00 61.38 159 LEU A C 1
ATOM 1209 O O . LEU A 1 159 ? 2.127 3.351 -18.977 1.00 61.38 159 LEU A O 1
ATOM 1213 N N . ASN A 1 160 ? 2.368 1.216 -18.335 1.00 69.75 160 ASN A N 1
ATOM 1214 C CA . ASN A 1 160 ? 3.716 1.115 -18.892 1.00 69.75 160 ASN A CA 1
ATOM 1215 C C . ASN A 1 160 ? 3.652 0.971 -20.431 1.00 69.75 160 ASN A C 1
ATOM 1217 O O . ASN A 1 160 ? 2.602 0.664 -21.001 1.00 69.75 160 ASN A O 1
ATOM 1221 N N . ASP A 1 161 ? 4.781 1.152 -21.118 1.00 76.50 161 ASP A N 1
ATOM 1222 C CA . ASP A 1 161 ? 4.873 1.048 -22.584 1.00 76.50 161 ASP A CA 1
ATOM 1223 C C . ASP A 1 161 ? 4.287 -0.262 -23.147 1.00 76.50 161 ASP A C 1
ATOM 1225 O O . ASP A 1 161 ? 3.728 -0.301 -24.247 1.00 76.50 161 ASP A O 1
ATOM 1229 N N . HIS A 1 162 ? 4.417 -1.364 -22.407 1.00 76.19 162 HIS A N 1
ATOM 1230 C CA . HIS A 1 162 ? 3.842 -2.656 -22.776 1.00 76.19 162 HIS A CA 1
ATOM 1231 C C . HIS A 1 162 ? 2.318 -2.673 -22.633 1.00 76.19 162 HIS A C 1
ATOM 1233 O O . HIS A 1 162 ? 1.607 -3.141 -23.521 1.00 76.19 162 HIS A O 1
ATOM 1239 N N . GLU A 1 163 ? 1.788 -2.098 -21.560 1.00 72.00 163 GLU A N 1
ATOM 1240 C CA . GLU A 1 163 ? 0.357 -1.939 -21.340 1.00 72.00 163 GLU A CA 1
ATOM 1241 C C . GLU A 1 163 ? -0.282 -1.002 -22.370 1.00 72.00 163 GLU A C 1
ATOM 1243 O O . GLU A 1 163 ? -1.376 -1.298 -22.849 1.00 72.00 163 GLU A O 1
ATOM 1248 N N . MET A 1 164 ? 0.395 0.074 -22.774 1.00 75.56 164 MET A N 1
ATOM 1249 C CA . MET A 1 164 ? -0.071 0.950 -23.853 1.00 75.56 164 MET A CA 1
ATOM 1250 C C . MET A 1 164 ? -0.164 0.192 -25.184 1.00 75.56 164 MET A C 1
ATOM 1252 O O . MET A 1 164 ? -1.218 0.214 -25.824 1.00 75.56 164 MET A O 1
ATOM 1256 N N . ARG A 1 165 ? 0.879 -0.574 -25.546 1.00 79.00 165 ARG A N 1
ATOM 1257 C CA . ARG A 1 165 ? 0.886 -1.436 -26.745 1.00 79.00 165 ARG A CA 1
ATOM 1258 C C . ARG A 1 165 ? -0.229 -2.480 -26.720 1.00 79.00 165 ARG A C 1
ATOM 1260 O O . ARG A 1 165 ? -0.958 -2.611 -27.698 1.00 79.00 165 ARG A O 1
ATOM 1267 N N . MET A 1 166 ? -0.404 -3.192 -25.604 1.00 73.19 166 MET A N 1
ATOM 1268 C CA . MET A 1 166 ? -1.470 -4.193 -25.452 1.00 73.19 166 MET A CA 1
ATOM 1269 C C . MET A 1 166 ? -2.878 -3.605 -25.595 1.00 73.19 166 MET A C 1
ATOM 1271 O O . MET A 1 166 ? -3.797 -4.328 -25.968 1.00 73.19 166 MET A O 1
ATOM 1275 N N . ASN A 1 167 ? -3.054 -2.322 -25.276 1.00 71.81 167 ASN A N 1
ATOM 1276 C CA . ASN A 1 167 ? -4.336 -1.627 -25.364 1.00 71.81 167 ASN A CA 1
ATOM 1277 C C . ASN A 1 167 ? -4.519 -0.860 -26.690 1.00 71.81 167 ASN A C 1
ATOM 1279 O O . ASN A 1 167 ? -5.509 -0.147 -26.837 1.00 71.81 167 ASN A O 1
ATOM 1283 N N . GLY A 1 168 ? -3.583 -0.969 -27.643 1.00 77.19 168 GLY A N 1
ATOM 1284 C CA . GLY A 1 168 ? -3.641 -0.235 -28.912 1.00 77.19 168 GLY A CA 1
ATOM 1285 C C . GLY A 1 168 ? -3.531 1.286 -28.752 1.00 77.19 168 GLY A C 1
ATOM 1286 O O . GLY A 1 168 ? -4.030 2.030 -29.594 1.00 77.19 168 GLY A O 1
ATOM 1287 N N . LEU A 1 169 ? -2.922 1.759 -27.660 1.00 73.44 169 LEU A N 1
ATOM 1288 C CA . LEU A 1 169 ? -2.769 3.181 -27.362 1.00 73.44 169 LEU A CA 1
ATOM 1289 C C . LEU A 1 169 ? -1.420 3.704 -27.892 1.00 73.44 169 LEU A C 1
ATOM 1291 O O . LEU A 1 169 ? -0.406 3.019 -27.735 1.00 73.44 169 LEU A O 1
ATOM 1295 N N . PRO A 1 170 ? -1.383 4.908 -28.496 1.00 67.56 170 PRO A N 1
ATOM 1296 C CA . PRO A 1 170 ? -0.132 5.543 -28.902 1.00 67.56 170 PRO A CA 1
ATOM 1297 C C . PRO A 1 170 ? 0.673 5.973 -27.670 1.00 67.56 170 PRO A C 1
ATOM 1299 O O . PRO A 1 170 ? 0.063 6.399 -26.687 1.00 67.56 170 PRO A O 1
ATOM 1302 N N . LYS A 1 171 ? 2.006 5.850 -27.753 1.00 59.75 171 LYS A N 1
ATOM 1303 C CA . LYS A 1 171 ? 2.966 6.375 -26.765 1.00 59.75 171 LYS A CA 1
ATOM 1304 C C . LYS A 1 171 ? 2.810 7.878 -26.563 1.00 59.75 171 LYS A C 1
ATOM 1306 O O . LYS A 1 171 ? 2.629 8.578 -27.583 1.00 59.75 171 LYS A O 1
#